Protein AF-A0A7S3U743-F1 (afdb_monomer_lite)

Foldseek 3Di:
DPDDPVLVVLLPDDLVSLLVQLVVLQVVLVVCVVVLVLVSSLSSLCSSLCSFWDKDFQPPCCVPVPDDPVRIDIGGRLPDPPDPSVVSSVVSNVSSVVSNVVSVVSVVPDDPPPPPDD

Sequence (118 aa):
LFMNGRVLELRDMAVAERLVHARALKDEGNDRFRQQDFSAAVSLYEKAAGIFRYAKNKDPNWRKRGVRDETIEEVDERGEPGSDVHEQVTSLLVSCYSNLAAAYLGRAVLPRDAEHTS

pLDDT: mean 88.49, std 14.56, range [38.25, 98.62]

Organism: NCBI:txid141414

Secondary structure (DSSP, 8-state):
-PPPHHHHHHTTS-HHHHHHHHHHHHHHHHHHHHTT-HHHHHHHHHHHHTTTEEEEE--TTHHHH---GGGEEEEE---STTSHHHHHHHHHHHHHHHHHHHHHHHHHHS-GGGGS--

Structure (mmCIF, N/CA/C/O backbone):
data_AF-A0A7S3U743-F1
#
_entry.id   AF-A0A7S3U743-F1
#
loop_
_atom_site.group_PDB
_atom_site.id
_atom_site.type_symbol
_atom_site.label_atom_id
_atom_site.label_alt_id
_atom_site.label_comp_id
_atom_site.label_asym_id
_atom_site.label_entity_id
_atom_site.label_seq_id
_atom_site.pdbx_PDB_ins_code
_atom_site.Cartn_x
_atom_site.Cartn_y
_atom_site.Cartn_z
_atom_site.occupancy
_atom_site.B_iso_or_equiv
_atom_site.auth_seq_id
_atom_site.auth_comp_id
_atom_site.auth_asym_id
_atom_site.auth_atom_id
_atom_site.pdbx_PDB_model_num
ATOM 1 N N . LEU A 1 1 ? -7.937 -11.906 2.151 1.00 42.41 1 LEU A N 1
ATOM 2 C CA . LEU A 1 1 ? -8.398 -10.746 1.361 1.00 42.41 1 LEU A CA 1
ATOM 3 C C . LEU A 1 1 ? -8.411 -11.132 -0.115 1.00 42.41 1 LEU A C 1
ATOM 5 O O . LEU A 1 1 ? -7.348 -11.404 -0.657 1.00 42.41 1 LEU A O 1
ATOM 9 N N . PHE A 1 2 ? -9.575 -11.206 -0.760 1.00 45.81 2 PHE A N 1
ATOM 10 C CA . PHE A 1 2 ? -9.632 -11.224 -2.225 1.00 45.81 2 PHE A CA 1
ATOM 11 C C . PHE A 1 2 ? -9.633 -9.764 -2.681 1.00 45.81 2 PHE A C 1
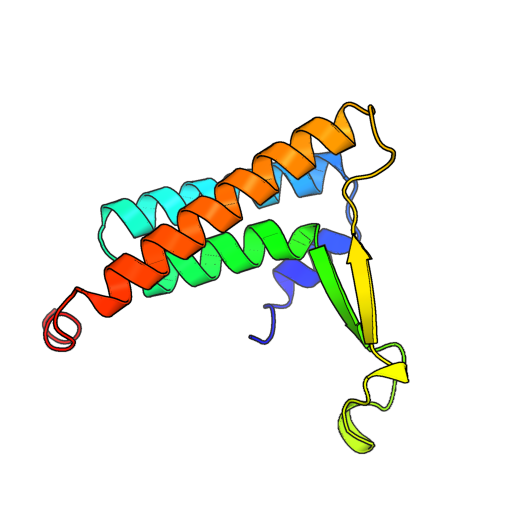ATOM 13 O O . PHE A 1 2 ? -10.513 -9.003 -2.288 1.00 45.81 2 PHE A O 1
ATOM 20 N N . MET A 1 3 ? -8.603 -9.337 -3.412 1.00 59.06 3 MET A N 1
ATOM 21 C CA . MET A 1 3 ? -8.537 -7.964 -3.914 1.00 59.06 3 MET A CA 1
ATOM 22 C C . MET A 1 3 ? -9.636 -7.752 -4.960 1.00 59.06 3 MET A C 1
ATOM 24 O O . MET A 1 3 ? -9.799 -8.569 -5.864 1.00 59.06 3 MET A O 1
ATOM 28 N N . ASN A 1 4 ? -10.396 -6.663 -4.817 1.00 57.44 4 ASN A N 1
ATOM 29 C CA . ASN A 1 4 ? -11.426 -6.266 -5.778 1.00 57.44 4 ASN A CA 1
ATOM 30 C C . ASN A 1 4 ? -10.824 -6.108 -7.185 1.00 57.44 4 ASN A C 1
ATOM 32 O O . ASN A 1 4 ? -9.700 -5.620 -7.313 1.00 57.44 4 ASN A O 1
ATOM 36 N N . GLY A 1 5 ? -11.597 -6.445 -8.228 1.00 60.47 5 GLY A N 1
ATOM 37 C CA . GLY A 1 5 ? -11.150 -6.450 -9.633 1.00 60.47 5 GLY A CA 1
ATOM 38 C C . GLY A 1 5 ? -10.429 -5.174 -10.080 1.00 60.47 5 GLY A C 1
ATOM 39 O O . GLY A 1 5 ? -9.382 -5.264 -10.710 1.00 60.47 5 GLY A O 1
ATOM 40 N N . ARG A 1 6 ? -10.882 -4.002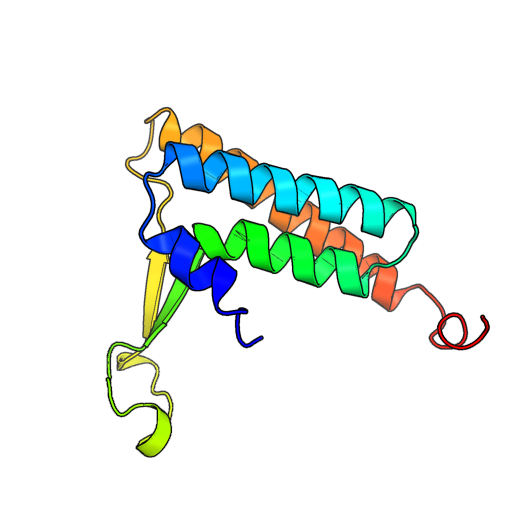 -9.612 1.00 65.19 6 ARG A N 1
ATOM 41 C CA . ARG A 1 6 ? -10.228 -2.710 -9.889 1.00 65.19 6 ARG A CA 1
ATOM 42 C C . ARG A 1 6 ? -8.748 -2.653 -9.508 1.00 65.19 6 ARG A C 1
ATOM 44 O O . ARG A 1 6 ? -7.985 -2.010 -10.204 1.00 65.19 6 ARG A O 1
ATOM 51 N N . VAL A 1 7 ? -8.320 -3.290 -8.415 1.00 70.38 7 VAL A N 1
ATOM 52 C CA . VAL A 1 7 ? -6.903 -3.242 -7.992 1.00 70.38 7 VAL A CA 1
ATOM 53 C C . VAL A 1 7 ? -6.040 -4.205 -8.807 1.00 70.38 7 VAL A C 1
ATOM 55 O O . VAL A 1 7 ? -4.849 -3.966 -8.976 1.00 70.38 7 VAL A O 1
ATOM 58 N N . LEU A 1 8 ? -6.636 -5.277 -9.335 1.00 76.31 8 LEU A N 1
ATOM 59 C CA . LEU A 1 8 ? -5.943 -6.187 -10.243 1.00 76.31 8 LEU A CA 1
ATOM 60 C C . LEU A 1 8 ? -5.677 -5.502 -11.587 1.00 76.31 8 LEU A C 1
ATOM 62 O O . LEU A 1 8 ? -4.558 -5.583 -12.072 1.00 76.31 8 LEU A O 1
ATOM 66 N N . GLU A 1 9 ? -6.653 -4.755 -12.111 1.00 81.75 9 GLU A N 1
ATOM 67 C CA . GLU A 1 9 ? -6.516 -3.959 -13.343 1.00 81.75 9 GLU A CA 1
ATOM 68 C C . GLU A 1 9 ? -5.429 -2.884 -13.232 1.00 81.75 9 GLU A C 1
ATOM 70 O O . GLU A 1 9 ? -4.724 -2.612 -14.199 1.00 81.75 9 GLU A O 1
ATOM 75 N N . LEU A 1 10 ? -5.246 -2.296 -12.042 1.00 83.06 10 LEU A N 1
ATOM 76 C CA . LEU A 1 10 ? -4.175 -1.324 -11.826 1.00 83.06 10 LEU A CA 1
ATOM 77 C C . LEU A 1 10 ? -2.797 -1.935 -12.065 1.00 83.06 10 LEU A C 1
ATOM 79 O O . LEU A 1 10 ? -1.913 -1.214 -12.501 1.00 83.06 10 LEU A O 1
ATOM 83 N N . ARG A 1 11 ? -2.581 -3.228 -11.794 1.00 84.88 11 ARG A N 1
ATOM 84 C CA . ARG A 1 11 ? -1.245 -3.841 -11.895 1.00 84.88 11 ARG A CA 1
ATOM 85 C C . ARG A 1 11 ? -0.703 -3.858 -13.318 1.00 84.88 11 ARG A C 1
ATOM 87 O O . ARG A 1 11 ? 0.513 -3.810 -13.465 1.00 84.88 11 ARG A O 1
ATOM 94 N N . ASP A 1 12 ? -1.584 -3.839 -14.311 1.00 85.56 12 ASP A N 1
ATOM 95 C CA . ASP A 1 12 ? -1.226 -3.833 -15.730 1.00 85.56 12 ASP A CA 1
ATOM 96 C C . ASP A 1 12 ? -0.940 -2.416 -16.274 1.00 85.56 12 ASP A C 1
ATOM 98 O O . ASP A 1 12 ? -0.519 -2.264 -17.420 1.00 85.56 12 ASP A O 1
ATOM 102 N N . MET A 1 13 ? -1.152 -1.366 -15.469 1.00 90.00 13 MET A N 1
ATOM 103 C CA . MET A 1 13 ? -0.916 0.029 -15.858 1.00 90.00 13 MET A CA 1
ATOM 104 C C . MET A 1 13 ? 0.554 0.446 -15.734 1.00 90.00 13 MET A C 1
ATOM 106 O O . MET A 1 13 ? 1.365 -0.181 -15.041 1.00 90.00 13 MET A O 1
ATOM 110 N N . ALA A 1 14 ? 0.898 1.585 -16.343 1.00 91.75 14 ALA A N 1
ATOM 111 C CA . ALA A 1 14 ? 2.217 2.179 -16.181 1.00 91.75 14 ALA A CA 1
ATOM 112 C C . ALA A 1 14 ? 2.489 2.520 -14.703 1.00 91.75 14 ALA A C 1
ATOM 114 O O . ALA A 1 14 ? 1.607 2.962 -13.967 1.00 91.75 14 ALA A O 1
ATOM 115 N N . VAL A 1 15 ? 3.738 2.351 -14.256 1.00 91.62 15 VAL A N 1
ATOM 116 C CA . VAL A 1 15 ? 4.158 2.600 -12.859 1.00 91.62 15 VAL A CA 1
ATOM 117 C C . VAL A 1 15 ? 3.713 3.976 -12.344 1.00 91.62 15 VAL A C 1
ATOM 119 O O . VAL A 1 15 ? 3.240 4.083 -11.214 1.00 91.62 15 VAL A O 1
ATOM 122 N N . ALA A 1 16 ? 3.831 5.017 -13.173 1.00 91.19 16 ALA A N 1
ATOM 123 C CA . ALA A 1 16 ? 3.437 6.374 -12.803 1.00 91.19 16 ALA A CA 1
ATOM 124 C C . ALA A 1 16 ? 1.935 6.481 -12.481 1.00 91.19 16 ALA A C 1
ATOM 126 O O . ALA A 1 16 ? 1.561 7.088 -11.480 1.00 91.19 16 ALA A O 1
ATOM 127 N N . GLU A 1 17 ? 1.076 5.836 -13.273 1.00 93.38 17 GLU A N 1
ATOM 128 C CA . GLU A 1 17 ? -0.375 5.811 -13.045 1.00 93.38 17 GLU A CA 1
ATOM 129 C C . GLU A 1 17 ? -0.716 5.006 -11.787 1.00 93.38 17 GLU A C 1
ATOM 131 O O . GLU A 1 17 ? -1.492 5.451 -10.936 1.00 93.38 17 GLU A O 1
ATOM 136 N N . ARG A 1 18 ? -0.052 3.859 -11.602 1.00 94.81 18 ARG A N 1
ATOM 137 C CA . ARG A 1 18 ? -0.183 3.034 -10.393 1.00 94.81 18 ARG A CA 1
ATOM 138 C C . ARG A 1 18 ? 0.155 3.812 -9.126 1.00 94.81 18 ARG A C 1
ATOM 140 O O . ARG A 1 18 ? -0.571 3.706 -8.139 1.00 94.81 18 ARG A O 1
ATOM 147 N N . LEU A 1 19 ? 1.216 4.621 -9.153 1.00 95.44 19 LEU A N 1
ATOM 148 C CA . LEU A 1 19 ? 1.625 5.463 -8.026 1.00 95.44 19 LEU A CA 1
ATOM 149 C C . LEU A 1 19 ? 0.550 6.491 -7.665 1.00 95.44 19 LEU A C 1
ATOM 151 O O . LEU A 1 19 ? 0.280 6.684 -6.480 1.00 95.44 19 LEU A O 1
ATOM 155 N N . VAL A 1 20 ? -0.088 7.121 -8.657 1.00 95.81 20 VAL A N 1
ATOM 156 C CA . VAL A 1 20 ? -1.189 8.073 -8.426 1.00 95.81 20 VAL A CA 1
ATOM 157 C C . VAL A 1 20 ? -2.354 7.381 -7.719 1.00 95.81 20 VAL A C 1
ATOM 159 O O . VAL A 1 20 ? -2.806 7.847 -6.672 1.00 95.81 20 VAL A O 1
ATOM 162 N N . HIS A 1 21 ? -2.799 6.232 -8.230 1.00 95.31 21 HIS A N 1
ATOM 163 C CA . HIS A 1 21 ? -3.907 5.485 -7.632 1.00 95.31 21 HIS A CA 1
ATOM 164 C C . HIS A 1 21 ? -3.583 4.958 -6.231 1.00 95.31 21 HIS A C 1
ATOM 166 O O . HIS A 1 21 ? -4.416 5.042 -5.328 1.00 95.31 21 HIS A O 1
ATOM 172 N N . ALA A 1 22 ? -2.373 4.445 -6.022 1.00 96.25 22 ALA A N 1
ATOM 173 C CA . ALA A 1 22 ? -1.965 3.921 -4.727 1.00 96.25 22 ALA A CA 1
ATOM 174 C C . ALA A 1 22 ? -1.848 5.031 -3.668 1.00 96.25 22 ALA A C 1
ATOM 176 O O . ALA A 1 22 ? -2.263 4.835 -2.525 1.00 96.25 22 ALA A O 1
ATOM 177 N N . ARG A 1 23 ? -1.358 6.221 -4.047 1.00 97.94 23 ARG A N 1
ATOM 178 C CA . ARG A 1 23 ? -1.346 7.405 -3.173 1.00 97.94 23 ARG A CA 1
ATOM 179 C C . ARG A 1 23 ? -2.764 7.836 -2.803 1.00 97.94 23 ARG A C 1
ATOM 181 O O . ARG A 1 23 ? -3.022 8.022 -1.619 1.00 97.94 23 ARG A O 1
ATOM 188 N N . ALA A 1 24 ? -3.681 7.888 -3.771 1.00 97.38 24 ALA A N 1
ATOM 189 C CA . ALA A 1 24 ? -5.081 8.231 -3.523 1.00 97.38 24 ALA A CA 1
ATOM 190 C C . ALA A 1 24 ? -5.758 7.256 -2.542 1.00 97.38 24 ALA A C 1
ATOM 192 O O . ALA A 1 24 ? -6.411 7.690 -1.599 1.00 97.38 24 ALA A O 1
ATOM 193 N N . LEU A 1 25 ? -5.540 5.944 -2.701 1.00 97.50 25 LEU A N 1
ATOM 194 C CA . LEU A 1 25 ? -6.035 4.934 -1.757 1.00 97.50 25 LEU A CA 1
ATOM 195 C C . LEU A 1 25 ? -5.444 5.117 -0.354 1.00 97.50 25 LEU A C 1
ATOM 197 O O . LEU A 1 25 ? -6.162 5.016 0.638 1.00 97.50 25 LEU A O 1
ATOM 201 N N . LYS A 1 26 ? -4.139 5.397 -0.256 1.00 98.25 26 LYS A N 1
ATOM 202 C CA . LYS A 1 26 ? -3.484 5.668 1.029 1.00 98.25 26 LYS A CA 1
ATOM 203 C C . LYS A 1 26 ? -4.041 6.942 1.678 1.00 98.25 26 LYS A C 1
ATOM 205 O O . LYS A 1 26 ? -4.219 6.969 2.890 1.00 98.25 26 LYS A O 1
ATOM 210 N N . ASP A 1 27 ? -4.324 7.985 0.906 1.00 98.56 27 ASP A N 1
ATOM 211 C CA . ASP A 1 27 ? -4.911 9.224 1.426 1.00 98.56 27 ASP A CA 1
ATOM 212 C C . ASP A 1 27 ? -6.364 9.029 1.883 1.00 98.56 27 ASP A C 1
ATOM 214 O O . ASP A 1 27 ? -6.693 9.425 2.999 1.00 98.56 27 ASP A O 1
ATOM 218 N N . GLU A 1 28 ? -7.190 8.298 1.129 1.00 98.31 28 GLU A N 1
ATOM 219 C CA . GLU A 1 28 ? -8.531 7.897 1.582 1.00 98.31 28 GLU A CA 1
ATOM 220 C C . GLU A 1 28 ? -8.453 7.053 2.868 1.00 98.31 28 GLU A C 1
ATOM 222 O O . GLU A 1 28 ? -9.246 7.224 3.796 1.00 98.31 28 GLU A O 1
ATOM 227 N N . GLY A 1 29 ? -7.454 6.168 2.966 1.00 98.19 29 GLY A N 1
ATOM 228 C CA . GLY A 1 29 ? -7.178 5.397 4.177 1.00 98.19 29 GLY A CA 1
ATOM 229 C C . GLY A 1 29 ? -6.876 6.292 5.379 1.00 98.19 29 GLY A C 1
ATOM 230 O O . GLY A 1 29 ? -7.386 6.036 6.471 1.00 98.19 29 GLY A O 1
ATOM 231 N N . ASN A 1 30 ? -6.116 7.375 5.179 1.00 98.62 30 ASN A N 1
ATOM 232 C CA . ASN A 1 30 ? -5.845 8.364 6.226 1.00 98.62 30 ASN A CA 1
ATOM 233 C C . ASN A 1 30 ? -7.131 9.058 6.683 1.00 98.62 30 ASN A C 1
ATOM 235 O O . ASN A 1 30 ? -7.307 9.299 7.877 1.00 98.62 30 ASN A O 1
ATOM 239 N N . ASP A 1 31 ? -8.040 9.367 5.761 1.00 98.62 31 ASP A N 1
ATOM 240 C CA . ASP A 1 31 ? -9.320 9.994 6.091 1.00 98.62 31 ASP A CA 1
ATOM 241 C C . ASP A 1 31 ? -10.197 9.062 6.936 1.00 98.62 31 ASP A C 1
ATOM 243 O O . ASP A 1 31 ? -10.689 9.476 7.988 1.00 98.62 31 ASP A O 1
ATOM 247 N N . ARG A 1 32 ? -10.303 7.781 6.555 1.00 97.75 32 ARG A N 1
ATOM 248 C CA . ARG A 1 32 ? -10.999 6.752 7.352 1.00 97.75 32 ARG A CA 1
ATOM 249 C C . ARG A 1 32 ? -10.360 6.546 8.719 1.00 97.75 32 ARG A C 1
ATOM 251 O O . ARG A 1 32 ? -11.062 6.466 9.722 1.00 97.75 32 ARG A O 1
ATOM 258 N N . PHE A 1 33 ? -9.031 6.541 8.780 1.00 97.62 33 PHE A N 1
ATOM 259 C CA . PHE A 1 33 ? -8.299 6.416 10.036 1.00 97.62 33 PHE A CA 1
ATOM 260 C C . PHE A 1 33 ? -8.623 7.561 11.002 1.00 97.62 33 PHE A C 1
ATOM 262 O O . PHE A 1 33 ? -8.863 7.318 12.183 1.00 97.62 33 PHE A O 1
ATOM 269 N N . ARG A 1 34 ? -8.676 8.810 10.517 1.00 97.44 34 ARG A N 1
ATOM 270 C CA . ARG A 1 34 ? -9.045 9.972 11.350 1.00 97.44 34 ARG A CA 1
ATOM 271 C C . ARG A 1 34 ? -10.488 9.902 11.854 1.00 97.44 34 ARG A C 1
ATOM 273 O O . ARG A 1 34 ? -10.769 10.425 12.925 1.00 97.44 34 ARG A O 1
ATOM 280 N N . GLN A 1 35 ? -11.371 9.235 11.115 1.00 96.44 35 GLN A N 1
ATOM 281 C CA . GLN A 1 35 ? -12.753 8.949 11.517 1.00 96.44 35 GLN A CA 1
ATOM 282 C C . GLN A 1 35 ? -12.865 7.738 12.461 1.00 96.44 35 GLN A C 1
ATOM 284 O O . GLN A 1 35 ? -13.971 7.348 12.810 1.00 96.44 35 GLN A O 1
ATOM 289 N N . GLN A 1 36 ? -11.738 7.132 12.858 1.00 95.44 36 GLN A N 1
ATOM 290 C CA . GLN A 1 36 ? -11.667 5.892 13.640 1.00 95.44 36 GLN A CA 1
ATOM 291 C C . GLN A 1 36 ? -12.319 4.674 12.961 1.00 95.44 36 GLN A C 1
ATOM 293 O O . GLN A 1 36 ? -12.449 3.618 13.577 1.00 95.44 36 GLN A O 1
ATOM 298 N N . ASP A 1 37 ? -12.636 4.770 11.665 1.00 96.00 37 ASP A N 1
ATOM 299 C CA . ASP A 1 37 ? -13.036 3.637 10.830 1.00 96.00 37 ASP A CA 1
ATOM 300 C C . ASP A 1 37 ? -11.785 2.853 10.412 1.00 96.00 37 ASP A C 1
ATOM 302 O O . ASP A 1 37 ? -11.292 2.892 9.278 1.00 96.00 37 ASP A O 1
ATOM 306 N N . PHE A 1 38 ? -11.204 2.167 11.394 1.00 95.62 38 PHE A N 1
ATOM 307 C CA . PHE A 1 38 ? -9.954 1.446 11.213 1.00 95.62 38 PHE A CA 1
ATOM 308 C C . PHE A 1 38 ? -10.108 0.234 10.292 1.00 95.62 38 PHE A C 1
ATOM 310 O O . PHE A 1 38 ? -9.146 -0.149 9.628 1.00 95.62 38 PHE A O 1
ATOM 317 N N . SER A 1 39 ? -11.300 -0.363 10.216 1.00 94.88 39 SER A N 1
ATOM 318 C CA . SER A 1 39 ? -11.586 -1.474 9.305 1.00 94.88 39 SER A CA 1
ATOM 319 C C . SER A 1 39 ? -11.516 -1.022 7.843 1.00 94.88 39 SER A C 1
ATOM 321 O O . SER A 1 39 ? -10.829 -1.664 7.038 1.00 94.88 39 SER A O 1
ATOM 323 N N . ALA A 1 40 ? -12.136 0.111 7.492 1.00 95.25 40 ALA A N 1
ATOM 324 C CA . ALA A 1 40 ? -12.007 0.674 6.149 1.00 95.25 40 ALA A CA 1
ATOM 325 C C . ALA A 1 40 ? -10.581 1.164 5.868 1.00 95.25 40 ALA A C 1
ATOM 327 O O . ALA A 1 40 ? -10.052 0.900 4.785 1.00 95.25 40 ALA A O 1
ATOM 328 N N . ALA A 1 41 ? -9.932 1.808 6.846 1.00 97.81 41 ALA A N 1
ATOM 329 C CA . ALA A 1 41 ? -8.551 2.268 6.713 1.00 97.81 41 ALA A CA 1
ATOM 330 C C . ALA A 1 41 ? -7.592 1.109 6.385 1.00 97.81 41 ALA A C 1
ATOM 332 O O . ALA A 1 41 ? -6.837 1.196 5.417 1.00 97.81 41 ALA A O 1
ATOM 333 N N . VAL A 1 42 ? -7.677 -0.010 7.121 1.00 97.50 42 VAL A N 1
ATOM 334 C CA . VAL A 1 42 ? -6.900 -1.233 6.843 1.00 97.50 42 VAL A CA 1
ATOM 335 C C . VAL A 1 42 ? -7.121 -1.701 5.407 1.00 97.50 42 VAL A C 1
ATOM 337 O O . VAL A 1 42 ? -6.152 -1.902 4.677 1.00 97.50 42 VAL A O 1
ATOM 340 N N . SER A 1 43 ? -8.381 -1.809 4.969 1.00 96.12 43 SER A N 1
ATOM 341 C CA . SER A 1 43 ? -8.690 -2.254 3.606 1.00 96.12 43 SER A CA 1
ATOM 342 C C . SER A 1 43 ? -8.055 -1.355 2.541 1.00 96.12 43 SER A C 1
ATOM 344 O O . SER A 1 43 ? -7.583 -1.850 1.517 1.00 96.12 43 SER A O 1
ATOM 346 N N . LEU A 1 44 ? -8.039 -0.039 2.757 1.00 97.56 44 LEU A N 1
ATOM 347 C CA . LEU A 1 44 ? -7.481 0.935 1.819 1.00 97.56 44 LEU A CA 1
ATOM 348 C C . LEU A 1 44 ? -5.951 0.883 1.771 1.00 97.56 44 LEU A C 1
ATOM 350 O O . LEU A 1 44 ? -5.385 0.839 0.678 1.00 97.56 44 LEU A O 1
ATOM 354 N N . TYR A 1 45 ? -5.279 0.791 2.920 1.00 98.38 45 TYR A N 1
ATOM 355 C CA . TYR A 1 45 ? -3.822 0.644 2.961 1.00 98.38 45 TYR A CA 1
ATOM 356 C C . TYR A 1 45 ? -3.352 -0.696 2.373 1.00 98.38 45 TYR A C 1
ATOM 358 O O . TYR A 1 45 ? -2.357 -0.726 1.650 1.00 98.38 45 TYR A O 1
ATOM 366 N N . GLU A 1 46 ? -4.076 -1.797 2.610 1.00 96.56 46 GLU A N 1
ATOM 367 C CA . GLU A 1 46 ? -3.784 -3.102 1.994 1.00 96.56 46 GLU A CA 1
ATOM 368 C C . GLU A 1 46 ? -3.940 -3.060 0.471 1.00 96.56 46 GLU A C 1
ATOM 370 O O . GLU A 1 46 ? -3.112 -3.615 -0.252 1.00 96.56 46 GLU A O 1
ATOM 375 N N . LYS A 1 47 ? -4.969 -2.369 -0.038 1.00 95.44 47 LYS A N 1
ATOM 376 C CA . LYS A 1 47 ? -5.143 -2.156 -1.482 1.00 95.44 47 LYS A CA 1
ATOM 377 C C . LYS A 1 47 ? -4.005 -1.318 -2.061 1.00 95.44 47 LYS A C 1
ATOM 379 O O . LYS A 1 47 ? -3.458 -1.714 -3.084 1.00 95.44 47 LYS A O 1
ATOM 384 N N . ALA A 1 48 ? -3.636 -0.213 -1.409 1.00 96.75 48 ALA A N 1
ATOM 385 C CA . ALA A 1 48 ? -2.549 0.659 -1.849 1.00 96.75 48 ALA A CA 1
ATOM 386 C C . ALA A 1 48 ? -1.211 -0.094 -1.924 1.00 96.75 48 ALA A C 1
ATOM 388 O O . ALA A 1 48 ? -0.551 -0.082 -2.962 1.00 96.75 48 ALA A O 1
ATOM 389 N N . ALA A 1 49 ? -0.841 -0.814 -0.860 1.00 96.75 49 ALA A N 1
ATOM 390 C CA . ALA A 1 49 ? 0.386 -1.605 -0.830 1.00 96.75 49 ALA A CA 1
ATOM 391 C C . ALA A 1 49 ? 0.352 -2.764 -1.840 1.00 96.75 49 ALA A C 1
ATOM 393 O O . ALA A 1 49 ? 1.332 -3.026 -2.539 1.00 96.75 49 ALA A O 1
ATOM 394 N N . GLY A 1 50 ? -0.800 -3.425 -1.962 1.00 95.06 50 GLY A N 1
ATOM 395 C CA . GLY A 1 50 ? -0.987 -4.574 -2.838 1.00 95.06 50 GLY A CA 1
ATOM 396 C C . GLY A 1 50 ? -0.971 -4.263 -4.338 1.00 95.06 50 GLY A C 1
ATOM 397 O O . GLY A 1 50 ? -0.998 -5.200 -5.138 1.00 95.06 50 GLY A O 1
ATOM 398 N N . ILE A 1 51 ? -0.913 -2.991 -4.742 1.00 95.19 51 ILE A N 1
ATOM 399 C CA . ILE A 1 51 ? -0.626 -2.606 -6.134 1.00 95.19 51 ILE A CA 1
ATOM 400 C C . ILE A 1 51 ? 0.825 -2.951 -6.494 1.00 95.19 51 ILE A C 1
ATOM 402 O O . ILE A 1 51 ? 1.068 -3.443 -7.590 1.00 95.19 51 ILE A O 1
ATOM 406 N N . PHE A 1 52 ? 1.766 -2.757 -5.564 1.00 95.50 52 PHE A N 1
ATOM 407 C CA . PHE A 1 52 ? 3.203 -2.918 -5.817 1.00 95.50 52 PHE A CA 1
ATOM 408 C C . PHE A 1 52 ? 3.819 -4.157 -5.173 1.00 95.50 52 PHE A C 1
ATOM 410 O O . PHE A 1 52 ? 4.865 -4.612 -5.626 1.00 95.50 52 PHE A O 1
ATOM 417 N N . ARG A 1 53 ? 3.200 -4.711 -4.125 1.00 94.75 53 ARG A N 1
ATOM 418 C CA . ARG A 1 53 ? 3.708 -5.909 -3.453 1.00 94.75 53 ARG A CA 1
ATOM 419 C C . ARG A 1 53 ? 2.604 -6.912 -3.182 1.00 94.75 53 ARG A C 1
ATOM 421 O O . ARG A 1 53 ? 1.688 -6.642 -2.408 1.00 94.75 53 ARG A O 1
ATOM 428 N N . TYR A 1 54 ? 2.680 -8.073 -3.818 1.00 93.38 54 TYR A N 1
ATOM 429 C CA . TYR A 1 54 ? 1.610 -9.062 -3.764 1.00 93.38 54 TYR A CA 1
ATOM 430 C C . TYR A 1 54 ? 2.094 -10.478 -4.036 1.00 93.38 54 TYR A C 1
ATOM 432 O O . TYR A 1 54 ? 3.083 -10.688 -4.721 1.00 93.38 54 TYR A O 1
ATOM 440 N N . ALA A 1 55 ? 1.344 -11.460 -3.548 1.00 91.19 55 ALA A N 1
ATOM 441 C CA . ALA A 1 55 ? 1.519 -12.850 -3.940 1.00 91.19 55 ALA A CA 1
ATOM 442 C C . ALA A 1 55 ? 0.612 -13.170 -5.138 1.00 91.19 55 ALA A C 1
ATOM 444 O O . ALA A 1 55 ? -0.579 -12.834 -5.126 1.00 91.19 55 ALA A O 1
ATOM 445 N N . LYS A 1 56 ? 1.145 -13.839 -6.163 1.00 89.38 56 LYS A N 1
ATOM 446 C CA . LYS A 1 56 ? 0.355 -14.419 -7.257 1.00 89.38 56 LYS A CA 1
ATOM 447 C C . LYS A 1 56 ? 0.577 -15.923 -7.336 1.00 89.38 56 LYS A C 1
ATOM 449 O O . LYS A 1 56 ? 1.694 -16.406 -7.185 1.00 89.38 56 LYS A O 1
ATOM 454 N N . ASN A 1 57 ? -0.503 -16.661 -7.579 1.00 89.62 57 ASN A N 1
ATOM 455 C CA . ASN A 1 57 ? -0.409 -18.094 -7.825 1.00 89.62 57 ASN A CA 1
ATOM 456 C C . ASN A 1 57 ? -0.139 -18.343 -9.317 1.00 89.62 57 ASN A C 1
ATOM 458 O O . ASN A 1 57 ? -0.882 -17.849 -10.167 1.00 89.62 57 ASN A O 1
ATOM 462 N N . LYS A 1 58 ? 0.918 -19.099 -9.620 1.00 89.81 58 LYS A N 1
ATOM 463 C CA . LYS A 1 58 ? 1.339 -19.469 -10.977 1.00 89.81 58 LYS A CA 1
ATOM 464 C C . LYS A 1 58 ? 0.581 -20.669 -11.552 1.00 89.81 58 LYS A C 1
ATOM 466 O O . LYS A 1 58 ? 0.601 -20.853 -12.764 1.00 89.81 58 LYS A O 1
ATOM 471 N N . ASP A 1 59 ? -0.071 -21.493 -10.730 1.00 88.56 59 ASP A N 1
ATOM 472 C CA . ASP A 1 59 ? -0.880 -22.620 -11.207 1.00 88.56 59 ASP A CA 1
ATOM 473 C C . ASP A 1 59 ? -2.261 -22.113 -11.658 1.00 88.56 59 ASP A C 1
ATOM 475 O O . ASP A 1 59 ? -3.087 -21.778 -10.811 1.00 88.56 59 ASP A O 1
ATOM 479 N N . PRO A 1 60 ? -2.598 -22.117 -12.960 1.00 86.50 60 PRO A N 1
ATOM 480 C CA . PRO A 1 60 ? -3.906 -21.651 -13.428 1.00 86.50 60 PRO A CA 1
ATOM 481 C C . PRO A 1 60 ? -5.087 -22.460 -12.857 1.00 86.50 60 PRO A C 1
ATOM 483 O O . PRO A 1 60 ? -6.215 -21.969 -12.824 1.00 86.50 60 PRO A O 1
ATOM 486 N N . ASN A 1 61 ? -4.846 -23.679 -12.360 1.00 87.88 61 ASN A N 1
ATOM 487 C CA . ASN A 1 61 ? -5.856 -24.551 -11.758 1.00 87.88 61 ASN A CA 1
ATOM 488 C C . 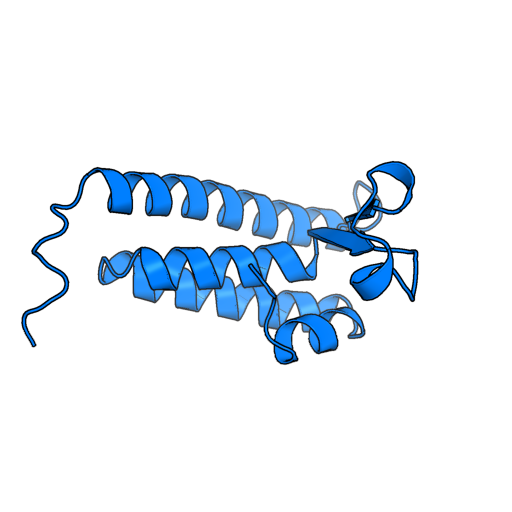ASN A 1 61 ? -5.802 -24.576 -10.221 1.00 87.88 61 ASN A C 1
ATOM 490 O O . ASN A 1 61 ? -6.410 -25.465 -9.614 1.00 87.88 61 ASN A O 1
ATOM 494 N N . TRP A 1 62 ? -5.128 -23.615 -9.578 1.00 87.81 62 TRP A N 1
ATOM 495 C CA . TRP A 1 62 ? -4.993 -23.554 -8.115 1.00 87.81 62 TRP A CA 1
ATOM 496 C C . TRP A 1 62 ? -6.343 -23.626 -7.386 1.00 87.81 62 TRP A C 1
ATOM 498 O O . TRP A 1 62 ? -6.460 -24.246 -6.334 1.00 87.81 62 TRP A O 1
ATOM 508 N N . ARG A 1 63 ? -7.413 -23.086 -7.987 1.00 85.19 63 ARG A N 1
ATOM 509 C CA . ARG A 1 63 ? -8.772 -23.138 -7.417 1.00 85.19 63 ARG A CA 1
ATOM 510 C C . ARG A 1 63 ? -9.308 -24.559 -7.224 1.00 85.19 63 ARG A C 1
ATOM 512 O O . ARG A 1 63 ? -10.136 -24.770 -6.350 1.00 85.19 63 ARG A O 1
ATOM 519 N N . LYS A 1 64 ? -8.865 -25.517 -8.045 1.00 88.31 64 LYS A N 1
ATOM 520 C CA . LYS A 1 64 ? -9.280 -26.929 -7.969 1.00 88.31 64 LYS A CA 1
ATOM 521 C C . LYS A 1 64 ? -8.277 -27.797 -7.210 1.00 88.31 64 LYS A C 1
ATOM 523 O O . LYS A 1 64 ? -8.669 -28.801 -6.632 1.00 88.31 64 LYS A O 1
ATOM 528 N N . ARG A 1 65 ? -6.991 -27.438 -7.254 1.00 84.00 65 ARG A N 1
ATOM 529 C CA . ARG A 1 65 ? -5.882 -28.239 -6.703 1.00 84.00 65 ARG A CA 1
ATOM 530 C C . ARG A 1 65 ? -5.401 -27.770 -5.329 1.00 84.00 65 ARG A C 1
ATOM 532 O O . ARG A 1 65 ? -4.562 -28.432 -4.730 1.00 84.00 65 ARG A O 1
ATOM 539 N N . GLY A 1 66 ? -5.940 -26.656 -4.841 1.00 84.88 66 GLY A N 1
ATOM 540 C CA . GLY A 1 66 ? -5.443 -25.974 -3.655 1.00 84.88 66 GLY A CA 1
ATOM 541 C C . GLY A 1 66 ? -4.266 -25.052 -3.973 1.00 84.88 66 GLY A C 1
ATOM 542 O O . GLY A 1 66 ? -3.707 -25.055 -5.073 1.00 84.88 66 GLY A O 1
ATOM 543 N N . VAL A 1 67 ? -3.910 -24.234 -2.986 1.00 86.06 67 VAL A N 1
ATOM 544 C CA . VAL A 1 67 ? -2.732 -23.367 -3.034 1.00 86.06 67 VAL A CA 1
ATOM 545 C C . VAL A 1 67 ? -1.565 -24.129 -2.421 1.00 86.06 67 VAL A C 1
ATOM 547 O O . VAL A 1 67 ? -1.664 -24.582 -1.285 1.00 86.06 67 VAL A O 1
ATOM 550 N N . ARG A 1 68 ? -0.479 -24.275 -3.179 1.00 88.75 68 ARG A N 1
ATOM 551 C CA . ARG A 1 68 ? 0.781 -24.859 -2.708 1.00 88.75 68 ARG A CA 1
ATOM 552 C C . ARG A 1 68 ? 1.852 -23.785 -2.658 1.00 88.75 68 ARG A C 1
ATOM 554 O O . ARG A 1 68 ? 1.901 -22.962 -3.575 1.00 88.75 68 ARG A O 1
ATOM 561 N N . ASP A 1 69 ? 2.722 -23.828 -1.659 1.00 87.69 69 ASP A N 1
ATOM 562 C CA . ASP A 1 69 ? 3.781 -22.826 -1.485 1.00 87.69 69 ASP A CA 1
ATOM 563 C C . ASP A 1 69 ? 4.669 -22.726 -2.731 1.00 87.69 69 ASP A C 1
ATOM 565 O O . ASP A 1 69 ? 4.959 -21.627 -3.191 1.00 87.69 69 ASP A O 1
ATOM 569 N N . GLU A 1 70 ? 4.978 -23.860 -3.377 1.00 89.88 70 GLU A N 1
ATOM 570 C CA . GLU A 1 70 ? 5.792 -23.895 -4.606 1.00 89.88 70 GLU A CA 1
ATOM 571 C C . GLU A 1 70 ? 5.157 -23.127 -5.782 1.00 89.88 70 GLU A C 1
ATOM 573 O O . GLU A 1 70 ? 5.828 -22.776 -6.752 1.00 89.88 70 GLU A O 1
ATOM 578 N N . THR A 1 71 ? 3.841 -22.909 -5.726 1.00 89.12 71 THR A N 1
ATOM 579 C CA . THR A 1 71 ? 3.066 -22.238 -6.777 1.00 89.12 71 THR A CA 1
ATOM 580 C C . THR A 1 71 ? 2.853 -20.755 -6.501 1.00 89.12 71 THR A C 1
ATOM 582 O O . THR A 1 71 ? 2.295 -20.060 -7.352 1.00 89.12 71 THR A O 1
ATOM 585 N N . ILE A 1 72 ? 3.285 -20.258 -5.341 1.00 91.56 72 ILE A N 1
ATOM 586 C CA . ILE A 1 72 ? 3.204 -18.847 -4.986 1.00 91.56 72 ILE A CA 1
ATOM 587 C C . ILE A 1 72 ? 4.481 -18.131 -5.413 1.00 91.56 72 ILE A C 1
ATOM 589 O O . ILE A 1 72 ? 5.594 -18.546 -5.112 1.00 91.56 72 ILE A O 1
ATOM 593 N N . GLU A 1 73 ? 4.303 -17.019 -6.112 1.00 92.88 73 GLU A N 1
ATOM 594 C CA . GLU A 1 73 ? 5.357 -16.052 -6.375 1.00 92.88 73 GLU A CA 1
ATOM 595 C C . GLU A 1 73 ? 5.039 -14.749 -5.660 1.00 92.88 73 G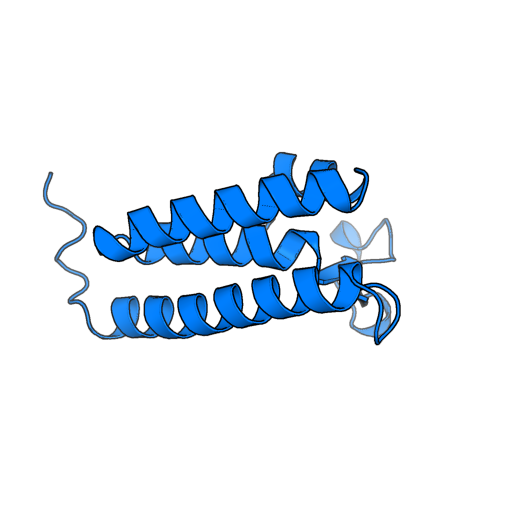LU A C 1
ATOM 597 O O . GLU A 1 73 ? 3.954 -14.184 -5.828 1.00 92.88 73 GLU A O 1
ATOM 602 N N . GLU A 1 74 ? 6.009 -14.266 -4.892 1.00 93.31 74 GLU A N 1
ATOM 603 C CA . GLU A 1 74 ? 6.019 -12.892 -4.421 1.00 93.31 74 GLU A CA 1
ATOM 604 C C . GLU A 1 74 ? 6.426 -11.978 -5.572 1.00 93.31 74 GLU A C 1
ATOM 606 O O . GLU A 1 74 ? 7.465 -12.163 -6.204 1.00 93.31 74 GLU A O 1
ATOM 611 N N . VAL A 1 75 ? 5.588 -10.990 -5.848 1.00 93.44 75 VAL A N 1
ATOM 612 C CA . VAL A 1 75 ? 5.871 -9.924 -6.794 1.00 93.44 75 VAL A CA 1
ATOM 613 C C . VAL A 1 75 ? 6.189 -8.663 -6.014 1.00 93.44 75 VAL A C 1
ATOM 615 O O . VAL A 1 75 ? 5.444 -8.270 -5.111 1.00 93.44 75 VAL A O 1
ATOM 618 N N . ASP A 1 76 ? 7.293 -8.034 -6.400 1.00 94.19 76 ASP A N 1
ATOM 619 C CA . ASP A 1 76 ? 7.767 -6.772 -5.863 1.00 94.19 76 ASP A CA 1
ATOM 620 C C . ASP A 1 76 ? 8.087 -5.822 -7.017 1.00 94.19 76 ASP A C 1
ATOM 622 O O . ASP A 1 76 ? 9.045 -6.016 -7.763 1.00 94.19 76 ASP A O 1
ATOM 626 N N . GLU A 1 77 ? 7.251 -4.804 -7.182 1.00 93.44 77 GLU A N 1
ATOM 627 C CA . GLU A 1 77 ? 7.342 -3.837 -8.274 1.00 93.44 77 GLU A CA 1
ATOM 628 C C . GLU A 1 77 ? 7.881 -2.484 -7.810 1.00 93.44 77 GLU A C 1
ATOM 630 O O . GLU A 1 77 ? 7.501 -1.433 -8.328 1.00 93.44 77 GLU A O 1
ATOM 635 N N . ARG A 1 78 ? 8.802 -2.493 -6.840 1.00 92.12 78 ARG A N 1
ATOM 636 C CA . ARG A 1 78 ? 9.581 -1.299 -6.487 1.00 92.12 78 ARG A CA 1
ATOM 637 C C . ARG A 1 78 ? 10.513 -0.848 -7.613 1.00 92.12 78 ARG A C 1
ATOM 639 O O . ARG A 1 78 ? 10.948 0.289 -7.604 1.00 92.12 78 ARG A O 1
ATOM 646 N N . GLY A 1 79 ? 10.814 -1.690 -8.595 1.00 91.12 79 GLY A N 1
ATOM 647 C CA . GLY A 1 79 ? 11.823 -1.372 -9.605 1.00 91.12 79 GLY A CA 1
ATOM 648 C C . GLY A 1 79 ? 13.246 -1.393 -9.037 1.00 91.12 79 GLY A C 1
ATOM 649 O O . GLY A 1 79 ? 13.471 -1.747 -7.874 1.00 91.12 79 GLY A O 1
ATOM 650 N N . GLU A 1 80 ? 14.213 -1.036 -9.883 1.00 93.62 80 GLU A N 1
ATOM 651 C CA . GLU A 1 80 ? 15.638 -1.191 -9.580 1.00 93.62 80 GLU A CA 1
ATOM 652 C C . GLU A 1 80 ? 16.079 -0.333 -8.382 1.00 93.62 80 GLU A C 1
ATOM 654 O O . GLU A 1 80 ? 15.734 0.855 -8.328 1.00 93.62 80 GLU A O 1
ATOM 659 N N . PRO A 1 81 ? 16.857 -0.889 -7.433 1.00 93.75 81 PRO A N 1
ATOM 660 C CA . PRO A 1 81 ? 17.409 -0.130 -6.315 1.00 93.75 81 PRO A CA 1
ATOM 661 C C . PRO A 1 81 ? 18.132 1.146 -6.769 1.00 93.75 81 PRO A C 1
ATOM 663 O O . PRO A 1 81 ? 18.952 1.117 -7.684 1.00 93.75 81 PRO A O 1
ATOM 666 N N . GLY A 1 82 ? 17.831 2.272 -6.116 1.00 92.44 82 GLY A N 1
ATOM 667 C CA . GLY A 1 82 ? 18.401 3.586 -6.444 1.00 92.44 82 GLY A CA 1
ATOM 668 C C . GLY A 1 82 ? 17.722 4.320 -7.607 1.00 92.44 82 GLY A C 1
ATOM 669 O O . GLY A 1 82 ? 18.122 5.435 -7.933 1.00 92.44 82 GLY A O 1
ATOM 670 N N . SER A 1 83 ? 16.698 3.734 -8.236 1.00 95.94 83 SER A N 1
ATOM 671 C CA . SER A 1 83 ? 15.833 4.470 -9.162 1.00 95.94 83 SER A CA 1
ATOM 672 C C . SER A 1 83 ? 14.820 5.344 -8.414 1.00 95.94 83 SER A C 1
ATOM 674 O O . SER A 1 83 ? 14.380 5.003 -7.317 1.00 95.94 83 SER A O 1
ATOM 676 N N . ASP A 1 84 ? 14.377 6.432 -9.048 1.00 95.56 84 ASP A N 1
ATOM 677 C CA . ASP A 1 84 ? 13.317 7.301 -8.512 1.00 95.56 84 ASP A CA 1
ATOM 678 C C . ASP A 1 84 ? 12.023 6.515 -8.222 1.00 95.56 84 ASP A C 1
ATOM 680 O O . ASP A 1 84 ? 11.399 6.667 -7.173 1.00 95.56 84 ASP A O 1
ATOM 684 N N . VAL A 1 85 ? 11.665 5.576 -9.104 1.00 94.44 85 VAL A N 1
ATOM 685 C CA . VAL A 1 85 ? 10.532 4.665 -8.885 1.00 94.44 85 VAL A CA 1
ATOM 686 C C . VAL A 1 85 ? 10.704 3.872 -7.588 1.00 94.44 85 VAL A C 1
ATOM 688 O O . VAL A 1 85 ? 9.766 3.793 -6.792 1.00 94.44 85 VAL A O 1
ATOM 691 N N . HIS A 1 86 ? 11.894 3.324 -7.344 1.00 96.25 86 HIS A N 1
ATOM 692 C CA . HIS A 1 86 ? 12.177 2.547 -6.142 1.00 96.25 86 HIS A CA 1
ATOM 693 C C . HIS A 1 86 ? 12.030 3.361 -4.873 1.00 96.25 86 HIS A C 1
ATOM 695 O O . HIS A 1 86 ? 11.416 2.888 -3.914 1.00 96.25 86 HIS A O 1
ATOM 701 N N . GLU A 1 87 ? 12.530 4.589 -4.864 1.00 97.50 87 GLU A N 1
ATOM 702 C CA . GLU A 1 87 ? 12.386 5.488 -3.724 1.00 97.50 87 GLU A CA 1
ATOM 703 C C . GLU A 1 87 ? 10.916 5.842 -3.474 1.00 97.50 87 GLU A C 1
ATOM 705 O O . GLU A 1 87 ? 10.425 5.722 -2.346 1.00 97.50 87 GLU A O 1
ATOM 710 N N . GLN A 1 88 ? 10.177 6.192 -4.530 1.00 97.75 88 GLN A N 1
ATOM 711 C CA . GLN A 1 88 ? 8.765 6.553 -4.431 1.00 97.75 88 GLN A CA 1
ATOM 712 C C . GLN A 1 88 ? 7.889 5.393 -3.946 1.00 97.75 88 GLN A C 1
ATOM 714 O O . GLN A 1 88 ? 7.079 5.571 -3.030 1.00 97.75 88 GLN A O 1
ATOM 719 N N . VAL A 1 89 ? 8.044 4.203 -4.532 1.00 97.56 89 VAL A N 1
ATOM 720 C CA . VAL A 1 89 ? 7.267 3.018 -4.145 1.00 97.56 89 VAL A CA 1
ATOM 721 C C . VAL A 1 89 ? 7.664 2.558 -2.743 1.00 97.56 89 VAL A C 1
ATOM 723 O O . VAL A 1 89 ? 6.790 2.235 -1.939 1.00 97.56 89 VAL A O 1
ATOM 726 N N . THR A 1 90 ? 8.954 2.580 -2.396 1.00 97.88 90 THR A N 1
ATOM 727 C CA . THR A 1 90 ? 9.415 2.212 -1.048 1.00 97.88 90 THR A CA 1
ATOM 728 C C . THR A 1 90 ? 8.835 3.141 0.012 1.00 97.88 90 THR A C 1
ATOM 730 O O . THR A 1 90 ? 8.296 2.661 1.008 1.00 97.88 90 THR A O 1
ATOM 733 N N . SER A 1 91 ? 8.873 4.455 -0.216 1.00 98.06 91 SER A N 1
ATOM 734 C CA . SER A 1 91 ? 8.288 5.448 0.692 1.00 98.06 91 SER A CA 1
ATOM 735 C C . SER A 1 91 ? 6.786 5.218 0.903 1.00 98.06 91 SER A C 1
ATOM 737 O O . SER A 1 91 ? 6.303 5.182 2.039 1.00 98.06 91 SER A O 1
ATOM 739 N N . LEU A 1 92 ? 6.047 4.958 -0.182 1.00 98.31 92 LEU A N 1
ATOM 740 C CA . LEU A 1 92 ? 4.626 4.623 -0.119 1.00 98.31 92 LEU A CA 1
ATOM 741 C C . LEU A 1 92 ? 4.369 3.345 0.695 1.00 98.31 92 LEU A C 1
ATOM 743 O O . LEU A 1 92 ? 3.483 3.341 1.551 1.00 98.31 92 LEU A O 1
ATOM 747 N N . LEU A 1 93 ? 5.125 2.271 0.445 1.00 98.19 93 LEU A N 1
ATOM 748 C CA . LEU A 1 93 ? 4.963 0.993 1.142 1.00 98.19 93 LEU A CA 1
ATOM 749 C C . LEU A 1 93 ? 5.262 1.121 2.635 1.00 98.19 93 LEU A C 1
ATOM 751 O O . LEU A 1 93 ? 4.471 0.646 3.448 1.00 98.19 93 LEU A O 1
ATOM 755 N N . VAL A 1 94 ? 6.347 1.808 3.004 1.00 98.50 94 VAL A N 1
ATOM 756 C CA . VAL A 1 94 ? 6.676 2.096 4.408 1.00 98.50 94 VAL A CA 1
ATOM 757 C C . VAL A 1 94 ? 5.518 2.833 5.077 1.00 98.50 94 VAL A C 1
ATOM 759 O O . VAL A 1 94 ? 5.044 2.392 6.122 1.00 98.50 94 VA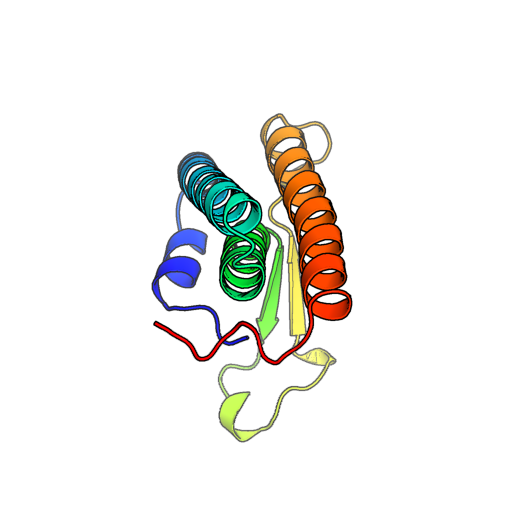L A O 1
ATOM 762 N N . SER A 1 95 ? 4.991 3.885 4.442 1.00 98.44 95 SER A N 1
ATOM 763 C CA . SER A 1 95 ? 3.838 4.619 4.972 1.00 98.44 95 SER A CA 1
ATOM 764 C C . SER A 1 95 ? 2.601 3.727 5.131 1.00 98.44 95 SER A C 1
ATOM 766 O O . SER A 1 95 ? 1.950 3.785 6.174 1.00 98.44 95 SER A O 1
ATOM 768 N N . CYS A 1 96 ? 2.290 2.874 4.151 1.00 98.50 96 CYS A N 1
ATOM 769 C CA . CYS A 1 96 ? 1.155 1.953 4.237 1.00 98.50 96 CYS A CA 1
ATOM 770 C C . CYS A 1 96 ? 1.322 0.949 5.384 1.00 98.50 96 CYS A C 1
ATOM 772 O O . CYS A 1 96 ? 0.377 0.728 6.134 1.00 98.50 96 CYS A O 1
ATOM 774 N N . TYR A 1 97 ? 2.508 0.359 5.559 1.00 98.50 97 TYR A N 1
ATOM 775 C CA . TYR A 1 97 ? 2.754 -0.616 6.625 1.00 98.50 97 TYR A CA 1
ATOM 776 C C . TYR A 1 97 ? 2.726 0.013 8.018 1.00 98.50 97 TYR A C 1
ATOM 778 O O . TYR A 1 97 ? 2.130 -0.565 8.928 1.00 98.50 97 TYR A O 1
ATOM 786 N N . SER A 1 98 ? 3.296 1.208 8.187 1.00 98.62 98 SER A N 1
ATOM 787 C CA . SER A 1 98 ? 3.192 1.957 9.444 1.00 98.62 98 SER A CA 1
ATOM 788 C C . SER A 1 98 ? 1.736 2.279 9.783 1.00 98.62 98 SER A C 1
ATOM 790 O O . SER A 1 98 ? 1.299 2.057 10.913 1.00 98.62 98 SER A O 1
ATOM 792 N N . ASN A 1 99 ? 0.959 2.727 8.796 1.00 98.44 99 ASN A N 1
ATOM 793 C CA . ASN A 1 99 ? -0.453 3.036 8.991 1.00 98.44 99 ASN A CA 1
ATOM 794 C C . ASN A 1 99 ? -1.299 1.783 9.254 1.00 98.44 99 ASN A C 1
ATOM 796 O O . ASN A 1 99 ? -2.214 1.829 10.074 1.00 98.44 99 ASN A O 1
ATOM 800 N N . LEU A 1 100 ? -0.985 0.653 8.612 1.00 98.25 100 LEU A N 1
ATOM 801 C CA . LEU A 1 100 ? -1.620 -0.634 8.892 1.00 98.25 100 LEU A CA 1
ATOM 802 C C . LEU A 1 100 ? -1.383 -1.060 10.334 1.00 98.25 100 LEU A C 1
ATOM 804 O O . LEU A 1 100 ? -2.342 -1.388 11.026 1.00 98.25 100 LEU A O 1
ATOM 808 N N . ALA A 1 101 ? -0.136 -1.015 10.803 1.00 98.06 101 ALA A N 1
ATOM 809 C CA . ALA A 1 101 ? 0.190 -1.336 12.188 1.00 98.06 101 ALA A CA 1
ATOM 810 C C . ALA A 1 101 ? -0.603 -0.455 13.170 1.00 98.06 101 ALA A C 1
ATOM 812 O O . ALA A 1 101 ? -1.213 -0.972 14.106 1.00 98.06 101 ALA A O 1
ATOM 813 N N . ALA A 1 102 ? -0.670 0.856 12.914 1.00 97.75 102 ALA A N 1
ATOM 814 C CA . ALA A 1 102 ? -1.456 1.784 13.724 1.00 97.75 102 ALA A CA 1
ATOM 815 C C . ALA A 1 102 ? -2.962 1.469 13.687 1.00 97.75 102 ALA A C 1
ATOM 817 O O . ALA A 1 102 ? -3.621 1.490 14.725 1.00 97.75 102 ALA A O 1
ATOM 818 N N . ALA A 1 103 ? -3.517 1.147 12.516 1.00 97.06 103 ALA A N 1
ATOM 819 C CA . ALA A 1 103 ? -4.940 0.849 12.361 1.00 97.06 103 ALA A CA 1
ATOM 820 C C . ALA A 1 103 ? -5.317 -0.477 13.029 1.00 97.06 103 ALA A C 1
ATOM 822 O O . ALA A 1 103 ? -6.340 -0.559 13.705 1.00 97.06 103 ALA A O 1
ATOM 823 N N . TYR A 1 104 ? -4.471 -1.501 12.911 1.00 96.25 104 TYR A N 1
ATOM 824 C CA . TYR A 1 104 ? -4.650 -2.764 13.622 1.00 96.25 104 TYR A CA 1
ATOM 825 C C . TYR A 1 104 ? -4.595 -2.582 15.142 1.00 96.25 104 TYR A C 1
ATOM 827 O O . TYR A 1 104 ? -5.429 -3.151 15.844 1.00 96.25 104 TYR A O 1
ATOM 835 N N . LEU A 1 105 ? -3.681 -1.748 15.650 1.00 95.94 105 LEU A N 1
ATOM 836 C CA . LEU A 1 105 ? -3.656 -1.389 17.068 1.00 95.94 105 LEU A CA 1
ATOM 837 C C . LEU A 1 105 ? -4.938 -0.649 17.480 1.00 95.94 105 LEU A C 1
ATOM 839 O O . LEU A 1 105 ? -5.548 -1.007 18.484 1.00 95.94 105 LEU A O 1
ATOM 843 N N . GLY A 1 106 ? -5.392 0.320 16.681 1.00 93.50 106 GLY A N 1
ATOM 844 C CA . GLY A 1 106 ? -6.652 1.033 16.906 1.00 93.50 106 GLY A CA 1
ATOM 845 C C . GLY A 1 106 ? -7.854 0.090 17.024 1.00 93.50 106 GLY A C 1
ATOM 846 O O . GLY A 1 106 ? -8.632 0.201 17.970 1.00 93.50 106 GLY A O 1
ATOM 847 N N . ARG A 1 107 ? -7.959 -0.907 16.133 1.00 91.19 107 ARG A N 1
ATOM 848 C CA . ARG A 1 107 ? -9.001 -1.955 16.185 1.00 91.19 107 ARG A CA 1
ATOM 849 C C . ARG A 1 107 ? -8.933 -2.819 17.438 1.00 91.19 107 ARG A C 1
ATOM 851 O O . ARG A 1 107 ? -9.964 -3.286 17.904 1.00 91.19 107 ARG A O 1
ATOM 858 N N . ALA A 1 108 ? -7.732 -3.089 17.942 1.00 91.12 108 ALA A N 1
ATOM 859 C CA . ALA A 1 108 ? -7.547 -3.924 19.124 1.00 91.12 108 ALA A CA 1
ATOM 860 C C . ALA A 1 108 ? -7.910 -3.191 20.426 1.00 91.12 108 ALA A C 1
ATOM 862 O O . ALA A 1 108 ? -8.297 -3.837 21.397 1.00 91.12 108 ALA A O 1
ATOM 863 N N . VAL A 1 109 ? -7.767 -1.863 20.448 1.00 88.88 109 VAL A N 1
ATOM 864 C CA . VAL A 1 109 ? -7.957 -1.028 21.644 1.00 88.88 109 VAL A CA 1
ATOM 865 C C . VAL A 1 109 ? -9.381 -0.462 21.747 1.00 88.88 109 VAL A C 1
ATOM 867 O O . VAL A 1 109 ? -9.839 -0.196 22.857 1.00 88.88 109 VAL A O 1
ATOM 870 N N . LEU A 1 110 ? -10.107 -0.295 20.634 1.00 74.88 110 LEU A N 1
ATOM 871 C CA . LEU A 1 110 ? -11.501 0.157 20.681 1.00 74.88 110 LEU A CA 1
ATOM 872 C C . LEU A 1 110 ? -12.462 -0.963 21.140 1.00 74.88 110 LEU A C 1
ATOM 874 O O . LEU A 1 110 ? -12.363 -2.095 20.657 1.00 74.88 110 LEU A O 1
ATOM 878 N N . PRO A 1 111 ? -13.425 -0.669 22.037 1.00 61.22 111 PRO A N 1
ATOM 879 C CA . PRO A 1 111 ? -14.476 -1.613 22.405 1.00 61.22 111 PRO A CA 1
ATOM 880 C C . PRO A 1 111 ? -15.311 -2.005 21.179 1.00 61.22 111 PRO A C 1
ATOM 882 O O . PRO A 1 111 ? -15.737 -1.140 20.415 1.00 61.22 111 PRO A O 1
ATOM 885 N N . ARG A 1 112 ? -15.593 -3.305 21.020 1.00 59.88 112 ARG A N 1
ATOM 886 C CA . ARG A 1 112 ? -16.352 -3.854 19.874 1.00 59.88 112 ARG A CA 1
ATOM 887 C C . ARG A 1 112 ? -17.796 -3.337 19.769 1.00 59.88 112 ARG A C 1
ATOM 889 O O . ARG A 1 112 ? -18.426 -3.512 18.733 1.00 59.88 112 ARG A O 1
ATOM 896 N N . ASP A 1 113 ? -18.298 -2.680 20.811 1.00 52.31 113 ASP A N 1
ATOM 897 C CA . ASP A 1 113 ? -19.696 -2.255 20.928 1.00 52.31 113 ASP A CA 1
ATOM 898 C C . ASP A 1 113 ? -19.984 -0.873 20.308 1.00 52.31 113 ASP A C 1
ATOM 900 O O . ASP A 1 113 ? -21.131 -0.436 20.288 1.00 52.31 113 ASP A O 1
ATOM 904 N N . ALA A 1 114 ? -18.975 -0.180 19.769 1.00 54.31 114 ALA A N 1
ATOM 905 C CA . ALA A 1 114 ? -19.159 1.125 19.124 1.00 54.31 114 ALA A CA 1
ATOM 906 C C . ALA A 1 114 ? -19.631 1.046 17.654 1.00 54.31 114 ALA A C 1
ATOM 908 O O . ALA A 1 114 ? -19.941 2.074 17.059 1.00 54.31 114 ALA A O 1
ATOM 909 N N . GLU A 1 115 ? -19.702 -0.150 17.054 1.00 50.91 115 GLU A N 1
ATOM 910 C CA . GLU A 1 115 ? -19.975 -0.315 15.614 1.00 50.91 115 GLU A CA 1
ATOM 911 C C . GLU A 1 115 ? -21.475 -0.468 15.248 1.00 50.91 115 GLU A C 1
ATOM 913 O O . GLU A 1 115 ? -21.781 -0.638 14.073 1.00 50.91 115 GLU A O 1
ATOM 918 N N . HIS A 1 116 ? -22.425 -0.413 16.201 1.00 41.56 116 HIS A N 1
ATOM 919 C CA . HIS A 1 116 ? -23.854 -0.724 15.944 1.00 41.56 116 HIS A CA 1
ATOM 920 C C . HIS A 1 116 ? -24.889 0.342 16.358 1.00 41.56 116 HIS A C 1
ATOM 922 O O . HIS A 1 116 ? -26.071 0.031 16.499 1.00 41.56 116 HIS A O 1
ATOM 928 N N . THR A 1 117 ? -24.511 1.612 16.490 1.00 41.66 117 THR A N 1
ATOM 929 C CA . THR A 1 117 ? -25.503 2.696 16.642 1.00 41.66 117 THR A CA 1
ATOM 930 C C . THR A 1 117 ? -25.263 3.823 15.652 1.00 41.66 117 THR A C 1
ATOM 932 O O . THR A 1 117 ? -24.572 4.791 15.966 1.00 41.66 117 THR A O 1
ATOM 935 N N . SER A 1 118 ? -25.862 3.704 14.467 1.0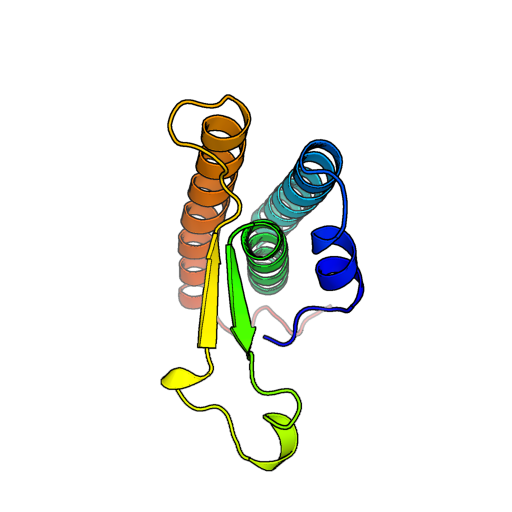0 38.25 118 SER A N 1
ATOM 936 C CA . SER A 1 118 ? -26.421 4.806 13.666 1.00 38.25 118 SER A CA 1
ATOM 937 C C . SER A 1 118 ? -27.389 4.250 12.630 1.00 38.25 118 SER A C 1
ATOM 939 O O . SER A 1 118 ? -27.045 3.220 12.009 1.00 38.25 118 SER A O 1
#

Radius of gyration: 16.23 Å; chains: 1; bounding box: 45×38×39 Å

InterPro domains:
  IPR011990 Tetratricopeptide-like helical domain superfamily [G3DSA:1.25.40.10] (8-109)
  IPR011990 Tetratricopeptide-like helical domain superfamily [SSF48452] (10-105)
  IPR050754 Peptidyl-prolyl cis-trans isomerase FKBP4/5/8-like [PTHR46512] (10-105)